Protein AF-A0A9D4XB94-F1 (afdb_monomer_lite)

pLDDT: mean 71.59, std 19.04, range [34.75, 95.06]

InterPro domains:
  IPR039455 EPIDERMAL PATTERNING FACTOR-like protein [PTHR33109] (59-172)

Sequence (172 aa):
MFHHFIFHISHLNNILLLLLSYFHFLLLILPFFSLFFSSVSIYYYNFLLYKMRFDRHVICISLFFLVISSCILQGLVIEARKTPKQSGSHQIISEEKMFLRAQIGSRPPKCDRRCRTCGHCEAIQVPTNPQVQNGKIDSSKFNSIAYSRGKDNSNYKPMSWKCKCGSLIFNP

Structure (mmCIF, N/CA/C/O backbone):
data_AF-A0A9D4XB94-F1
#
_entry.id   AF-A0A9D4XB94-F1
#
loop_
_atom_site.group_PDB
_atom_site.id
_atom_site.type_symbol
_atom_site.label_atom_id
_atom_site.label_alt_id
_atom_site.label_comp_id
_atom_site.label_asym_id
_atom_site.label_entity_id
_atom_site.label_seq_id
_atom_site.pdbx_PDB_ins_code
_atom_site.Cartn_x
_atom_site.Cartn_y
_atom_site.Cartn_z
_atom_site.occupancy
_atom_site.B_iso_or_equiv
_atom_site.auth_seq_id
_atom_site.auth_comp_id
_atom_site.auth_asym_id
_atom_site.auth_atom_id
_atom_site.pdbx_PDB_model_num
ATOM 1 N N . MET A 1 1 ? -51.673 8.402 58.377 1.00 63.38 1 MET A N 1
ATOM 2 C CA . MET A 1 1 ? -51.866 8.057 56.948 1.00 63.38 1 MET A CA 1
ATOM 3 C C . MET A 1 1 ? -51.197 9.066 56.004 1.00 63.38 1 MET A C 1
ATOM 5 O O . MET A 1 1 ? -50.371 8.646 55.209 1.00 63.38 1 MET A O 1
ATOM 9 N N . PHE A 1 2 ? -51.443 10.378 56.137 1.00 64.44 2 PHE A N 1
ATOM 10 C CA . PHE A 1 2 ? -50.860 11.420 55.263 1.00 64.44 2 PHE A CA 1
ATOM 11 C C . PHE A 1 2 ? -49.320 11.508 55.257 1.00 64.44 2 PHE A C 1
ATOM 13 O O . PHE A 1 2 ? -48.719 11.563 54.189 1.00 64.44 2 PHE A O 1
ATOM 20 N N . HIS A 1 3 ? -48.660 11.452 56.420 1.00 68.69 3 HIS A N 1
ATOM 21 C CA . HIS A 1 3 ? -47.189 11.527 56.497 1.00 68.69 3 HIS A CA 1
ATOM 22 C C . HIS A 1 3 ? -46.472 10.375 55.775 1.00 68.69 3 HIS A C 1
ATOM 24 O O . HIS A 1 3 ? -45.434 10.583 55.153 1.00 68.69 3 HIS A O 1
ATOM 30 N N . HIS A 1 4 ? -47.046 9.170 55.814 1.00 69.75 4 HIS A N 1
ATOM 31 C CA . HIS A 1 4 ? -46.491 8.000 55.130 1.00 69.75 4 HIS A CA 1
ATOM 32 C C . HIS A 1 4 ? -46.612 8.128 53.602 1.00 69.75 4 HIS A C 1
ATOM 34 O O . HIS A 1 4 ? -45.725 7.714 52.865 1.00 69.75 4 HIS A O 1
ATOM 40 N N . PHE A 1 5 ? -47.686 8.765 53.127 1.00 71.62 5 PHE A N 1
ATOM 41 C CA . PHE A 1 5 ? -47.921 9.015 51.705 1.00 71.62 5 PHE A CA 1
ATOM 42 C C . PHE A 1 5 ? -46.950 10.063 51.138 1.00 71.62 5 PHE A C 1
ATOM 44 O O . PHE A 1 5 ? -46.371 9.862 50.074 1.00 71.62 5 PHE A O 1
ATOM 51 N N . ILE A 1 6 ? -46.699 11.143 51.887 1.00 72.88 6 ILE A N 1
ATOM 52 C CA . ILE A 1 6 ? -45.735 12.189 51.507 1.00 72.88 6 ILE A CA 1
ATOM 53 C C . ILE A 1 6 ? -44.307 11.629 51.445 1.00 72.88 6 ILE A C 1
ATOM 55 O O . ILE A 1 6 ? -43.586 11.930 50.497 1.00 72.88 6 ILE A O 1
ATOM 59 N N . PHE A 1 7 ? -43.916 10.776 52.400 1.00 76.31 7 PHE A N 1
ATOM 60 C CA . PHE A 1 7 ? -42.608 10.108 52.401 1.00 76.31 7 PHE A CA 1
ATOM 61 C C . PHE A 1 7 ? -42.418 9.183 51.188 1.00 76.31 7 PHE A C 1
ATOM 63 O O . PHE A 1 7 ? -41.355 9.160 50.572 1.00 76.31 7 PHE A O 1
ATOM 70 N N . HIS A 1 8 ? -43.464 8.450 50.800 1.00 77.56 8 HIS A N 1
ATOM 71 C CA . HIS A 1 8 ? -43.415 7.595 49.616 1.00 77.56 8 HIS A CA 1
ATOM 72 C C . HIS A 1 8 ? -43.272 8.410 48.322 1.00 77.56 8 HIS A C 1
ATOM 74 O O . HIS A 1 8 ? -42.502 8.033 47.440 1.00 77.56 8 HIS A O 1
ATOM 80 N N . ILE A 1 9 ? -43.968 9.548 48.218 1.00 78.50 9 ILE A N 1
ATOM 81 C CA . ILE A 1 9 ? -43.877 10.459 47.067 1.00 78.50 9 ILE A CA 1
ATOM 82 C C . ILE A 1 9 ? -42.486 11.097 46.972 1.00 78.50 9 ILE A C 1
ATOM 84 O O . ILE A 1 9 ? -41.902 11.135 45.890 1.00 78.50 9 ILE A O 1
ATOM 88 N N . SER A 1 10 ? -41.919 11.570 48.083 1.00 81.88 10 SER A N 1
ATOM 89 C CA . SER A 1 10 ? -40.575 12.159 48.079 1.00 81.88 10 SER A CA 1
ATOM 90 C C . SER A 1 10 ? -39.488 11.125 47.766 1.00 81.88 10 SER A C 1
ATOM 92 O O . SER A 1 10 ? -38.564 11.428 47.010 1.00 81.88 10 SER A O 1
ATOM 94 N N . HIS A 1 11 ? -39.626 9.891 48.256 1.00 82.44 11 HIS A N 1
ATOM 95 C CA . HIS A 1 11 ? -38.732 8.784 47.910 1.00 82.44 11 HIS A CA 1
ATOM 96 C C . HIS A 1 11 ? -38.812 8.414 46.418 1.00 82.44 11 HIS A C 1
ATOM 98 O O . HIS A 1 11 ? -37.781 8.254 45.762 1.00 82.44 11 HIS A O 1
ATOM 104 N N . LEU A 1 12 ? -40.022 8.344 45.851 1.00 86.06 12 LEU A N 1
ATOM 105 C CA . LEU A 1 12 ? -40.237 8.088 44.421 1.00 86.06 12 LEU A CA 1
ATOM 106 C C . LEU A 1 12 ? -39.648 9.196 43.535 1.00 86.06 12 LEU A C 1
ATOM 108 O O . LEU A 1 12 ? -38.992 8.896 42.539 1.00 86.06 12 LEU A O 1
ATOM 112 N N . ASN A 1 13 ? -39.812 10.464 43.917 1.00 88.38 13 ASN A N 1
ATOM 113 C CA . ASN A 1 13 ? -39.231 11.594 43.188 1.00 88.38 13 ASN A CA 1
ATOM 114 C C . ASN A 1 13 ? -37.695 11.574 43.210 1.00 88.38 13 ASN A C 1
ATOM 116 O O . ASN A 1 13 ? -37.067 11.869 42.197 1.00 88.38 13 ASN A O 1
ATOM 120 N N . ASN A 1 14 ? -37.081 11.186 44.331 1.00 90.19 14 ASN A N 1
ATOM 121 C CA . ASN A 1 14 ? -35.625 11.073 44.429 1.00 90.19 14 ASN A CA 1
ATOM 122 C C . ASN A 1 14 ? -35.080 9.943 43.533 1.00 90.19 14 ASN A C 1
ATOM 124 O O . ASN A 1 14 ? -34.119 10.143 42.794 1.00 90.19 14 ASN A O 1
ATOM 128 N N . ILE A 1 15 ? -35.751 8.784 43.509 1.00 93.25 15 ILE A N 1
ATOM 129 C CA . ILE A 1 15 ? -35.408 7.692 42.582 1.00 93.25 15 ILE A CA 1
ATOM 130 C C . ILE A 1 15 ? -35.534 8.151 41.125 1.00 93.25 15 ILE A C 1
ATOM 132 O O . ILE A 1 15 ? -34.643 7.884 40.322 1.00 93.25 15 ILE A O 1
ATOM 136 N N . LEU A 1 16 ? -36.609 8.863 40.775 1.00 93.75 16 LEU A N 1
ATOM 137 C CA . LEU A 1 16 ? -36.808 9.367 39.416 1.00 93.75 16 LEU A CA 1
ATOM 138 C C . LEU A 1 16 ? -35.698 10.347 39.004 1.00 93.75 16 LEU A C 1
ATOM 140 O O . LEU A 1 16 ? -35.193 10.259 37.887 1.00 93.75 16 LEU A O 1
ATOM 144 N N . LEU A 1 17 ? -35.277 11.236 39.908 1.00 92.94 17 LEU A N 1
ATOM 145 C CA . LEU A 1 17 ? -34.160 12.158 39.678 1.00 92.94 17 LEU A CA 1
ATOM 146 C C . LEU A 1 17 ? -32.823 11.424 39.497 1.00 92.94 17 LEU A C 1
ATOM 148 O O . LEU A 1 17 ? -32.034 11.802 38.631 1.00 92.94 17 LEU A O 1
ATOM 152 N N . LEU A 1 18 ? -32.575 10.357 40.263 1.00 93.12 18 LEU A N 1
ATOM 153 C CA . LEU A 1 18 ? -31.391 9.505 40.101 1.00 93.12 18 LEU A CA 1
ATOM 154 C C . LEU A 1 18 ? -31.402 8.741 38.768 1.00 93.12 18 LEU A C 1
ATOM 156 O O . LEU A 1 18 ? -30.372 8.634 38.108 1.00 93.12 18 LEU A O 1
ATOM 160 N N . LEU A 1 19 ? -32.561 8.242 38.333 1.00 94.19 19 LEU A N 1
ATOM 161 C CA . LEU A 1 19 ? -32.698 7.576 37.035 1.00 94.19 19 LEU A CA 1
ATOM 162 C C . LEU A 1 19 ? -32.518 8.557 35.870 1.00 94.19 19 LEU A C 1
ATOM 164 O O . LEU A 1 19 ? -31.842 8.232 34.896 1.00 94.19 19 LEU A O 1
ATOM 168 N N . LEU A 1 20 ? -33.076 9.765 35.980 1.00 93.44 20 LEU A N 1
ATOM 169 C CA . LEU A 1 20 ? -32.906 10.830 34.990 1.00 93.44 20 LEU A CA 1
ATOM 170 C C . LEU A 1 20 ? -31.446 11.279 34.884 1.00 93.44 20 LEU A C 1
ATOM 172 O O . LEU A 1 20 ? -30.945 11.447 33.772 1.00 93.44 20 LEU A O 1
ATOM 176 N N . SER A 1 21 ? -30.746 11.435 36.011 1.00 92.56 21 SER A N 1
ATOM 177 C CA . SER A 1 21 ? -29.330 11.815 36.007 1.00 92.56 21 SER A CA 1
ATOM 178 C C . SER A 1 21 ? -28.441 10.707 35.439 1.00 92.56 21 SER A C 1
ATOM 180 O O . SER A 1 21 ? -27.562 10.996 34.628 1.00 92.56 21 SER A O 1
ATOM 182 N N . TYR A 1 22 ? -28.719 9.441 35.765 1.00 94.75 22 TYR A N 1
ATOM 183 C CA . TYR A 1 22 ? -28.038 8.290 35.172 1.00 94.75 22 TYR A CA 1
ATOM 184 C C . TYR A 1 22 ? -28.262 8.206 33.658 1.00 94.75 22 TYR A C 1
ATOM 186 O O . TYR A 1 22 ? -27.309 8.042 32.897 1.00 94.75 22 TYR A O 1
ATOM 194 N N . PHE A 1 23 ? -29.506 8.363 33.200 1.00 95.06 23 PHE A N 1
ATOM 195 C CA . PHE A 1 23 ? -29.834 8.315 31.777 1.00 95.06 23 PHE A CA 1
ATOM 196 C C . PHE A 1 23 ? -29.191 9.471 31.005 1.00 95.06 23 PHE A C 1
ATOM 198 O O . PHE A 1 23 ? -28.651 9.262 29.922 1.00 95.06 23 PHE A O 1
ATOM 205 N N . HIS A 1 24 ? -29.180 10.674 31.583 1.00 93.50 24 HIS A N 1
ATOM 206 C CA . HIS A 1 24 ? -28.496 11.828 31.006 1.00 93.50 24 HIS A CA 1
ATOM 207 C C . HIS A 1 24 ? -26.980 11.600 30.912 1.00 93.50 24 HIS A C 1
ATOM 209 O O . HIS A 1 24 ? -26.381 11.849 29.869 1.00 93.50 24 HIS A O 1
ATOM 215 N N . PHE A 1 25 ? -26.364 11.062 31.966 1.00 94.00 25 PHE A N 1
ATOM 216 C CA . PHE A 1 25 ? -24.945 10.701 31.976 1.00 94.00 25 PHE A CA 1
ATOM 217 C C . PHE A 1 25 ? -24.615 9.637 30.919 1.00 94.00 25 PHE A C 1
ATOM 219 O O . PHE A 1 25 ? -23.632 9.769 30.192 1.00 94.00 25 PHE A O 1
ATOM 226 N N . LEU A 1 26 ? -25.475 8.626 30.763 1.00 92.56 26 LEU A N 1
ATOM 227 C CA . LEU A 1 26 ? -25.335 7.598 29.733 1.00 92.56 26 LEU A CA 1
ATOM 228 C C . LEU A 1 26 ? -25.441 8.194 28.319 1.00 92.56 26 LEU A C 1
ATOM 230 O O . LEU A 1 26 ? -24.606 7.895 27.465 1.00 92.56 26 LEU A O 1
ATOM 234 N N . LEU A 1 27 ? -26.411 9.082 28.082 1.00 93.12 27 LEU A N 1
ATOM 235 C CA . LEU A 1 27 ? -26.582 9.781 26.803 1.00 93.12 27 LEU A CA 1
ATOM 236 C C . LEU A 1 27 ? -25.388 10.666 26.449 1.00 93.12 27 LEU A C 1
ATOM 238 O O . LEU A 1 27 ? -25.021 10.751 25.279 1.00 93.12 27 LEU A O 1
ATOM 242 N N . LEU A 1 28 ? -24.776 11.304 27.447 1.00 92.25 28 LEU A N 1
ATOM 243 C CA . LEU A 1 28 ? -23.576 12.106 27.243 1.00 92.25 28 LEU A CA 1
ATOM 244 C C . LEU A 1 28 ? -22.366 11.240 26.897 1.00 92.25 28 LEU A C 1
ATOM 246 O O . LEU A 1 28 ? -21.549 11.664 26.092 1.00 92.25 28 LEU A O 1
ATOM 250 N N . ILE A 1 29 ? -22.245 10.039 27.465 1.00 92.69 29 ILE A N 1
ATOM 251 C CA . ILE A 1 29 ? -21.030 9.216 27.385 1.00 92.69 29 ILE A CA 1
ATOM 252 C C . ILE A 1 29 ? -20.996 8.262 26.185 1.00 92.69 29 ILE A C 1
ATOM 254 O O . ILE A 1 29 ? -19.940 8.082 25.573 1.00 92.69 29 ILE A O 1
ATOM 258 N N . LEU A 1 30 ? -22.133 7.673 25.810 1.00 91.81 30 LEU A N 1
ATOM 259 C CA . LEU A 1 30 ? -22.245 6.783 24.648 1.00 91.81 30 LEU A CA 1
ATOM 260 C C . LEU A 1 30 ? -21.633 7.342 23.343 1.00 91.81 30 LEU A C 1
ATOM 262 O O . LEU A 1 30 ? -20.901 6.595 22.681 1.00 91.81 30 LEU A O 1
ATOM 266 N N . PRO A 1 31 ? -21.841 8.620 22.954 1.00 92.31 31 PRO A N 1
ATOM 267 C CA . PRO A 1 31 ? -21.233 9.154 21.739 1.00 92.31 31 PRO A CA 1
ATOM 268 C C . PRO A 1 31 ? -19.703 9.211 21.829 1.00 92.31 31 PRO A C 1
ATOM 270 O O . PRO A 1 31 ? -19.038 8.862 20.854 1.00 92.31 31 PRO A O 1
ATOM 273 N N . PHE A 1 32 ? -19.123 9.545 22.988 1.00 92.06 32 PHE A N 1
ATOM 274 C CA . PHE A 1 32 ? -17.663 9.547 23.157 1.00 92.06 32 PHE A CA 1
ATOM 275 C C . PHE A 1 32 ? -17.068 8.150 22.997 1.00 92.06 32 PHE A C 1
ATOM 277 O O . PHE A 1 32 ? -16.065 7.999 22.302 1.00 92.06 32 PHE A O 1
ATOM 284 N N . PHE A 1 33 ? -17.708 7.121 23.560 1.00 90.88 33 PHE A N 1
ATOM 285 C CA . PHE A 1 33 ? -17.279 5.739 23.341 1.00 90.88 33 PHE A CA 1
ATOM 286 C C . PHE A 1 33 ? -17.364 5.352 21.864 1.00 90.88 33 PHE A C 1
ATOM 288 O O . PHE A 1 33 ? -16.410 4.797 21.323 1.00 90.88 33 PHE A O 1
ATOM 295 N N . SER A 1 34 ? -18.459 5.693 21.180 1.00 89.75 34 SER A N 1
ATOM 296 C CA . SER A 1 34 ? -18.618 5.376 19.755 1.00 89.75 34 SER A CA 1
ATOM 297 C C . SER A 1 34 ? -17.560 6.055 18.871 1.00 89.75 34 SER A C 1
ATOM 299 O O . SER A 1 34 ? -16.992 5.414 17.984 1.00 89.75 34 SER A O 1
ATOM 301 N N . LEU A 1 35 ? -17.225 7.320 19.153 1.00 89.69 35 LEU A N 1
ATOM 302 C CA . LEU A 1 35 ? -16.176 8.068 18.458 1.00 89.69 35 LEU A CA 1
ATOM 303 C C . LEU A 1 35 ? -14.792 7.487 18.750 1.00 89.69 35 LEU A C 1
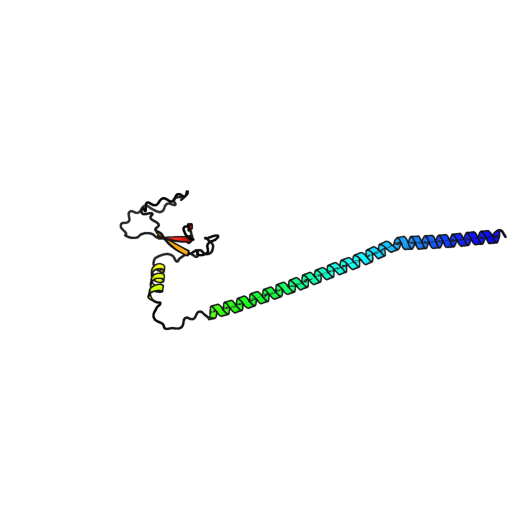ATOM 305 O O . LEU A 1 35 ? -13.982 7.328 17.834 1.00 89.69 35 LEU A O 1
ATOM 309 N N . PHE A 1 36 ? -14.536 7.113 20.003 1.00 91.12 36 PHE A N 1
ATOM 310 C CA . PHE A 1 36 ? -13.295 6.464 20.401 1.00 91.12 36 PHE A CA 1
ATOM 311 C C . PHE A 1 36 ? -13.099 5.141 19.650 1.00 91.12 36 PHE A C 1
ATOM 313 O O . PHE A 1 36 ? -12.095 4.979 18.959 1.00 91.12 36 PHE A O 1
ATOM 320 N N . PHE A 1 37 ? -14.082 4.238 19.667 1.00 89.12 37 PHE A N 1
ATOM 321 C CA . PHE A 1 37 ? -13.989 2.971 18.933 1.00 89.12 37 PHE A CA 1
ATOM 322 C C . PHE A 1 37 ? -13.862 3.172 17.421 1.00 89.12 37 PHE A C 1
ATOM 324 O O . PHE A 1 37 ? -13.070 2.485 16.776 1.00 89.12 37 PHE A O 1
ATOM 331 N N . SER A 1 38 ? -14.583 4.144 16.858 1.00 90.88 38 SER A N 1
ATOM 332 C CA . SER A 1 38 ? -14.491 4.468 15.430 1.00 90.88 38 SER A CA 1
ATOM 333 C C . SER A 1 38 ? -13.097 4.966 15.055 1.00 90.88 38 SER A C 1
ATOM 335 O O . SER A 1 38 ? -12.518 4.489 14.082 1.00 90.88 38 SER A O 1
ATOM 337 N N . SER A 1 39 ? -12.517 5.873 15.846 1.00 90.25 39 SER A N 1
ATOM 338 C CA . SER A 1 39 ? -11.163 6.380 15.602 1.00 90.25 39 SER A CA 1
ATOM 339 C C . SER A 1 39 ? -10.115 5.270 15.697 1.00 90.25 39 SER A C 1
ATOM 341 O O . SER A 1 39 ? -9.316 5.117 14.774 1.00 90.25 39 SER A O 1
ATOM 343 N N . VAL A 1 40 ? -10.168 4.428 16.735 1.00 92.56 40 VAL A N 1
ATOM 344 C CA . VAL A 1 40 ? -9.276 3.266 16.890 1.00 92.56 40 VAL A CA 1
ATOM 345 C C . VAL A 1 40 ? -9.399 2.319 15.694 1.00 92.56 40 VAL A C 1
ATOM 347 O O . VAL A 1 40 ? -8.388 1.881 15.144 1.00 92.56 40 VAL A O 1
ATOM 350 N N . SER A 1 41 ? -10.626 2.051 15.243 1.00 90.75 41 SER A N 1
ATOM 351 C CA . SER A 1 41 ? -10.879 1.206 14.076 1.00 90.75 41 SER A CA 1
ATOM 352 C C . SER A 1 41 ? -10.278 1.806 12.798 1.00 90.75 41 SER A C 1
ATOM 354 O O . SER A 1 41 ? -9.548 1.123 12.081 1.00 90.75 41 SER A O 1
ATOM 356 N N . ILE A 1 42 ? -10.484 3.104 12.547 1.00 92.38 42 ILE A N 1
ATOM 357 C CA . ILE A 1 42 ? -9.908 3.823 11.397 1.00 92.38 42 ILE A CA 1
ATOM 358 C C . ILE A 1 42 ? -8.376 3.781 11.426 1.00 92.38 42 ILE A C 1
ATOM 360 O O . ILE A 1 42 ? -7.756 3.520 10.392 1.00 92.38 42 ILE A O 1
ATOM 364 N N . TYR A 1 43 ? -7.753 4.011 12.584 1.00 94.69 43 TYR A N 1
ATOM 365 C CA . TYR A 1 43 ? -6.298 3.914 12.730 1.00 94.69 43 TYR A CA 1
ATOM 366 C C . TYR A 1 43 ? -5.793 2.511 12.397 1.00 94.69 43 TYR A C 1
ATOM 368 O O . TYR A 1 43 ? -4.820 2.374 11.656 1.00 94.69 43 TYR A O 1
ATOM 376 N N . TYR A 1 44 ? -6.478 1.471 12.875 1.00 93.94 44 TYR A N 1
ATOM 377 C CA . TYR A 1 44 ? -6.117 0.087 12.589 1.00 93.94 44 TYR A CA 1
ATOM 378 C C . TYR A 1 44 ? -6.244 -0.252 11.097 1.00 93.94 44 TYR A C 1
ATOM 380 O O . TYR A 1 44 ? -5.317 -0.820 10.519 1.00 93.94 44 TYR A O 1
ATOM 388 N N . TYR A 1 45 ? -7.330 0.160 10.434 1.00 92.44 45 TYR A N 1
ATOM 389 C CA . TYR A 1 45 ? -7.492 -0.040 8.989 1.00 92.44 45 TYR A CA 1
ATOM 390 C C . TYR A 1 45 ? -6.432 0.701 8.173 1.00 92.44 45 TYR A C 1
ATOM 392 O O . TYR A 1 45 ? -5.864 0.124 7.248 1.00 92.44 45 TYR A O 1
ATOM 400 N N . ASN A 1 46 ? -6.120 1.953 8.519 1.00 90.06 46 ASN A N 1
ATOM 401 C CA . ASN A 1 46 ? -5.056 2.704 7.849 1.00 90.06 46 ASN A CA 1
ATOM 402 C C . ASN A 1 46 ? -3.680 2.068 8.079 1.00 90.06 46 ASN A C 1
ATOM 404 O O . ASN A 1 46 ? -2.891 1.972 7.140 1.00 90.06 46 ASN A O 1
ATOM 408 N N . PHE A 1 47 ? -3.406 1.578 9.291 1.00 91.38 47 PHE A N 1
ATOM 409 C CA . PHE A 1 47 ? -2.184 0.841 9.602 1.00 91.38 47 PHE A CA 1
ATOM 410 C C . PHE A 1 47 ? -2.073 -0.448 8.778 1.00 91.38 47 PHE A C 1
ATOM 412 O O . PHE A 1 47 ? -1.035 -0.701 8.163 1.00 91.38 47 PHE A O 1
ATOM 419 N N . LEU A 1 48 ? -3.151 -1.234 8.696 1.00 88.56 48 LEU A N 1
ATOM 420 C CA . LEU A 1 48 ? -3.201 -2.431 7.858 1.00 88.56 48 LEU A CA 1
ATOM 421 C C . LEU A 1 48 ? -3.017 -2.096 6.374 1.00 88.56 48 LEU A C 1
ATOM 423 O O . LEU A 1 48 ? -2.226 -2.749 5.699 1.00 88.56 48 LEU A O 1
ATOM 427 N N . LEU A 1 49 ? -3.682 -1.058 5.859 1.00 86.62 49 LEU A N 1
ATOM 428 C CA . LEU A 1 49 ? -3.523 -0.611 4.472 1.00 86.62 49 LEU A CA 1
ATOM 429 C C . LEU A 1 49 ? -2.095 -0.148 4.176 1.00 86.62 49 LEU A C 1
ATOM 431 O O . LEU A 1 49 ? -1.552 -0.471 3.115 1.00 86.62 49 LEU A O 1
ATOM 435 N N . TYR A 1 50 ? -1.473 0.580 5.104 1.00 89.69 50 TYR A N 1
ATOM 436 C CA . TYR A 1 50 ? -0.082 1.000 4.987 1.00 89.69 50 TYR A CA 1
ATOM 437 C C . TYR A 1 50 ? 0.853 -0.208 4.951 1.00 89.69 50 TYR A C 1
ATOM 439 O O . TYR A 1 50 ? 1.694 -0.289 4.059 1.00 89.69 50 TYR A O 1
ATOM 447 N N . LYS A 1 51 ? 0.651 -1.184 5.844 1.00 86.62 51 LYS A N 1
ATOM 448 C CA . LYS A 1 51 ? 1.426 -2.429 5.883 1.00 86.62 51 LYS A CA 1
ATOM 449 C C . LYS A 1 51 ? 1.284 -3.234 4.588 1.00 86.62 51 LYS A C 1
ATOM 451 O O . LYS A 1 51 ? 2.286 -3.536 3.952 1.00 86.62 51 LYS A O 1
ATOM 456 N N . MET A 1 52 ? 0.056 -3.451 4.114 1.00 79.44 52 MET A N 1
ATOM 457 C CA . MET A 1 52 ? -0.216 -4.139 2.842 1.00 79.44 52 MET A CA 1
ATOM 458 C C . MET A 1 52 ? 0.402 -3.414 1.635 1.00 79.44 52 MET A C 1
ATOM 460 O O . MET A 1 52 ? 0.861 -4.042 0.679 1.00 79.44 52 MET A O 1
ATOM 464 N N . ARG A 1 53 ? 0.409 -2.073 1.644 1.00 85.44 53 ARG A N 1
ATOM 465 C CA . ARG A 1 53 ? 1.057 -1.265 0.602 1.00 85.44 53 ARG A CA 1
ATOM 466 C C . ARG A 1 53 ? 2.581 -1.345 0.697 1.00 85.44 53 ARG A C 1
ATOM 468 O O . ARG A 1 53 ? 3.215 -1.450 -0.348 1.00 85.44 53 ARG A O 1
ATOM 475 N N . PHE A 1 54 ? 3.148 -1.314 1.900 1.00 84.56 54 PHE A N 1
ATOM 476 C CA . PHE A 1 54 ? 4.582 -1.449 2.147 1.00 84.56 54 PHE A CA 1
ATOM 477 C C . PHE A 1 54 ? 5.098 -2.813 1.682 1.00 84.56 54 PHE A C 1
ATOM 479 O O . PHE A 1 54 ? 6.012 -2.854 0.862 1.00 84.56 54 PHE A O 1
ATOM 486 N N . ASP A 1 55 ? 4.447 -3.904 2.090 1.00 86.94 55 ASP A N 1
ATOM 487 C CA . ASP A 1 55 ? 4.831 -5.266 1.702 1.00 86.94 55 ASP A CA 1
ATOM 488 C C . ASP A 1 55 ? 4.794 -5.438 0.178 1.00 86.94 55 ASP A C 1
ATOM 490 O O . ASP A 1 55 ? 5.736 -5.956 -0.422 1.00 86.94 55 ASP A O 1
ATOM 494 N N . ARG A 1 56 ? 3.761 -4.903 -0.487 1.00 90.38 56 ARG A N 1
ATOM 495 C CA . ARG A 1 56 ? 3.688 -4.906 -1.955 1.00 90.38 56 ARG A CA 1
ATOM 496 C C . ARG A 1 56 ? 4.849 -4.145 -2.596 1.00 90.38 56 ARG A C 1
ATOM 498 O O . ARG A 1 56 ? 5.410 -4.629 -3.573 1.00 90.38 56 ARG A O 1
ATOM 505 N N . HIS A 1 57 ? 5.211 -2.969 -2.080 1.00 88.94 57 HIS A N 1
ATOM 506 C CA . HIS A 1 57 ? 6.346 -2.206 -2.612 1.00 88.94 57 HIS A CA 1
ATOM 507 C C . HIS A 1 57 ? 7.665 -2.947 -2.416 1.00 88.94 57 HIS A C 1
ATOM 509 O O . HIS A 1 57 ? 8.452 -3.012 -3.355 1.00 88.94 57 HIS A O 1
ATOM 515 N N . VAL A 1 58 ? 7.882 -3.560 -1.250 1.00 91.50 58 VAL A N 1
ATOM 516 C CA . VAL A 1 58 ? 9.077 -4.373 -0.976 1.00 91.50 58 VAL A CA 1
ATOM 517 C C . VAL A 1 58 ? 9.161 -5.559 -1.937 1.00 91.50 58 VAL A C 1
ATOM 519 O O . VAL A 1 58 ? 10.220 -5.791 -2.519 1.00 91.50 58 VAL A O 1
ATOM 522 N N . ILE A 1 59 ? 8.048 -6.259 -2.177 1.00 92.62 59 ILE A N 1
ATOM 523 C CA . ILE A 1 59 ? 7.980 -7.356 -3.153 1.00 92.62 59 ILE A CA 1
ATOM 524 C C . ILE A 1 59 ? 8.307 -6.844 -4.562 1.00 92.62 59 ILE A C 1
ATOM 526 O O . ILE A 1 59 ? 9.156 -7.420 -5.236 1.00 92.62 59 ILE A O 1
ATOM 530 N N . CYS A 1 60 ? 7.695 -5.741 -5.003 1.00 94.06 60 CYS A N 1
ATOM 531 C CA . CYS A 1 60 ? 7.972 -5.154 -6.317 1.00 94.06 60 CYS A CA 1
ATOM 532 C C . CYS A 1 60 ? 9.446 -4.754 -6.478 1.00 94.06 60 CYS A C 1
ATOM 534 O O . CYS A 1 60 ? 10.046 -5.033 -7.514 1.00 94.06 60 CYS A O 1
ATOM 536 N N . ILE A 1 61 ? 10.034 -4.124 -5.458 1.00 94.62 61 ILE A N 1
ATOM 537 C CA . ILE A 1 61 ? 11.444 -3.722 -5.452 1.00 94.62 61 ILE A CA 1
ATOM 538 C C . ILE A 1 61 ? 12.347 -4.962 -5.515 1.00 94.62 61 ILE A C 1
ATOM 540 O O . ILE A 1 61 ? 13.272 -5.003 -6.323 1.00 94.62 61 ILE A O 1
ATOM 544 N N . SER A 1 62 ? 12.054 -5.998 -4.724 1.00 94.19 62 SER A N 1
ATOM 545 C CA . SER A 1 62 ? 12.787 -7.268 -4.747 1.00 94.19 62 SER A CA 1
ATOM 546 C C . SER A 1 62 ? 12.732 -7.935 -6.127 1.00 94.19 62 SER A C 1
ATOM 548 O O . SER A 1 62 ? 13.773 -8.292 -6.678 1.00 94.19 62 SER A O 1
ATOM 550 N N . LEU A 1 63 ? 11.545 -8.021 -6.740 1.00 94.81 63 LEU A N 1
ATOM 551 C CA . LEU A 1 63 ? 11.374 -8.553 -8.094 1.00 94.81 63 LEU A CA 1
ATOM 552 C C . LEU A 1 63 ? 12.140 -7.730 -9.136 1.00 94.81 63 LEU A C 1
ATOM 554 O O . LEU A 1 63 ? 12.775 -8.301 -10.018 1.00 94.81 63 LEU A O 1
ATOM 558 N N . PHE A 1 64 ? 12.129 -6.402 -9.021 1.00 94.81 64 PHE A N 1
ATOM 559 C CA . PHE A 1 64 ? 12.877 -5.523 -9.918 1.00 94.81 64 PHE A CA 1
ATOM 560 C C . PHE A 1 64 ? 14.389 -5.780 -9.838 1.00 94.81 64 PHE A C 1
ATOM 562 O O . PHE A 1 64 ? 15.040 -5.924 -10.873 1.00 94.81 64 PHE A O 1
ATOM 569 N N . PHE A 1 65 ? 14.940 -5.932 -8.630 1.00 95.06 65 PHE A N 1
ATOM 570 C CA . PHE A 1 65 ? 16.345 -6.303 -8.446 1.00 95.06 65 PHE A CA 1
ATOM 571 C C . PHE A 1 65 ? 16.669 -7.695 -9.001 1.00 95.06 65 PHE A C 1
ATOM 573 O O . PHE A 1 65 ? 17.716 -7.864 -9.628 1.00 95.06 65 PHE A O 1
ATOM 580 N N . LEU A 1 66 ? 15.777 -8.677 -8.831 1.00 93.56 66 LEU A N 1
ATOM 581 C CA . LEU A 1 66 ? 15.948 -10.017 -9.407 1.00 93.56 66 LEU A CA 1
ATOM 582 C C . LEU A 1 66 ? 15.973 -9.980 -10.942 1.00 93.56 66 LEU A C 1
ATOM 584 O O . LEU A 1 66 ? 16.838 -10.607 -11.554 1.00 93.56 66 LEU A O 1
ATOM 588 N N . VAL A 1 67 ? 15.079 -9.208 -11.567 1.00 94.50 67 VAL A N 1
ATOM 589 C CA . VAL A 1 67 ? 15.054 -9.025 -13.027 1.00 94.50 67 VAL A CA 1
ATOM 590 C C . VAL A 1 67 ? 16.331 -8.341 -13.506 1.00 94.50 67 VAL A C 1
ATOM 592 O O . VAL A 1 67 ? 16.963 -8.842 -14.432 1.00 94.50 67 VAL A O 1
ATOM 595 N N . ILE A 1 68 ? 16.762 -7.256 -12.855 1.00 92.00 68 ILE A N 1
ATOM 596 C CA . ILE A 1 68 ? 18.014 -6.567 -13.206 1.00 92.00 68 ILE A CA 1
ATOM 597 C C . ILE A 1 68 ? 19.207 -7.520 -13.103 1.00 92.00 68 ILE A C 1
ATOM 599 O O . ILE A 1 68 ? 20.008 -7.592 -14.033 1.00 92.00 68 ILE A O 1
ATOM 603 N N . SER A 1 69 ? 19.312 -8.277 -12.009 1.00 91.94 69 SER A N 1
ATOM 604 C CA . SER A 1 69 ? 20.388 -9.252 -11.809 1.00 91.94 69 SER A CA 1
ATOM 605 C C . SER A 1 69 ? 20.398 -10.317 -12.912 1.00 91.94 69 SER A C 1
ATOM 607 O O . SER A 1 69 ? 21.438 -10.580 -13.519 1.00 91.94 69 SER A O 1
ATOM 609 N N . SER A 1 70 ? 19.226 -10.858 -13.262 1.00 90.62 70 SER A N 1
ATOM 610 C CA . SER A 1 70 ? 19.074 -11.802 -14.375 1.00 90.62 70 SER A CA 1
ATOM 611 C C . SER A 1 70 ? 19.476 -11.187 -15.719 1.00 90.62 70 SER A C 1
ATOM 613 O O . SER A 1 70 ? 20.159 -11.838 -16.510 1.00 90.62 70 SER A O 1
ATOM 615 N N . CYS A 1 71 ? 19.088 -9.940 -15.996 1.00 84.62 71 CYS A N 1
ATOM 616 C CA . CYS A 1 71 ? 19.459 -9.238 -17.225 1.00 84.62 71 CYS A CA 1
ATOM 617 C C . CYS A 1 71 ? 20.971 -9.005 -17.319 1.00 84.62 71 CYS A C 1
ATOM 619 O O . CYS A 1 71 ? 21.545 -9.183 -18.391 1.00 84.62 71 CYS A O 1
ATOM 621 N N . ILE A 1 72 ? 21.625 -8.647 -16.210 1.00 84.38 72 ILE A N 1
ATOM 622 C CA . ILE A 1 72 ? 23.081 -8.472 -16.157 1.00 84.38 72 ILE A CA 1
ATOM 623 C C . ILE A 1 72 ? 23.779 -9.817 -16.386 1.00 84.38 72 ILE A C 1
ATOM 625 O O . ILE A 1 72 ? 24.693 -9.885 -17.204 1.00 84.38 72 ILE A O 1
ATOM 629 N N . LEU A 1 73 ? 23.321 -10.902 -15.749 1.00 75.88 73 LEU A N 1
ATOM 630 C CA . LEU A 1 73 ? 23.884 -12.240 -15.958 1.00 75.88 73 LEU A CA 1
ATOM 631 C C . LEU A 1 73 ? 23.742 -12.694 -17.419 1.00 75.88 73 LEU A C 1
ATOM 633 O O . LEU A 1 73 ? 24.701 -13.183 -18.010 1.00 75.88 73 LEU A O 1
ATOM 637 N N . GLN A 1 74 ? 22.577 -12.487 -18.034 1.00 74.88 74 GLN A N 1
ATOM 638 C CA . GLN A 1 74 ? 22.354 -12.809 -19.446 1.00 74.88 74 GLN A CA 1
ATOM 639 C C . GLN A 1 74 ? 23.184 -11.922 -20.386 1.00 74.88 74 GLN A C 1
ATOM 641 O O . GLN A 1 74 ? 23.733 -12.424 -21.364 1.00 74.88 74 GLN A O 1
ATOM 646 N N . GLY A 1 75 ? 23.329 -10.629 -20.082 1.00 66.00 75 GLY A N 1
ATOM 647 C CA . GLY A 1 75 ? 24.179 -9.704 -20.837 1.00 66.00 75 GLY A CA 1
ATOM 648 C C . GLY A 1 75 ? 25.655 -10.100 -20.799 1.00 66.00 75 GLY A C 1
ATOM 649 O O . GLY A 1 75 ? 26.304 -10.147 -21.843 1.00 66.00 75 GLY A O 1
ATOM 650 N N . LEU A 1 76 ? 26.161 -10.494 -19.627 1.00 60.09 76 LEU A N 1
ATOM 651 C CA . LEU A 1 76 ? 27.521 -11.022 -19.473 1.00 60.09 76 LEU A CA 1
ATOM 652 C C . LEU A 1 76 ? 27.708 -12.369 -20.199 1.00 60.09 76 LEU A C 1
ATOM 654 O O . LEU A 1 76 ? 28.769 -12.616 -20.771 1.00 60.09 76 LEU A O 1
ATOM 658 N N . VAL A 1 77 ? 26.675 -13.218 -20.258 1.00 58.84 77 VAL A N 1
ATOM 659 C CA . VAL A 1 77 ? 26.690 -14.482 -21.026 1.00 58.84 77 VAL A CA 1
ATOM 660 C C . VAL A 1 77 ? 26.672 -14.248 -22.548 1.00 58.84 77 VAL A C 1
ATOM 662 O O . VAL A 1 77 ? 27.229 -15.059 -23.293 1.00 58.84 77 VAL A O 1
ATOM 665 N N . ILE A 1 78 ? 26.084 -13.148 -23.033 1.00 51.22 78 ILE A N 1
ATOM 666 C CA . ILE A 1 78 ? 26.113 -12.764 -24.457 1.00 51.22 78 ILE A CA 1
ATOM 667 C C . ILE A 1 78 ? 27.468 -12.135 -24.830 1.00 51.22 78 ILE A C 1
ATOM 669 O O . ILE A 1 78 ? 27.987 -12.415 -25.913 1.00 51.22 78 ILE A O 1
ATOM 673 N N . GLU A 1 79 ? 28.083 -11.359 -23.930 1.00 54.12 79 GLU A N 1
ATOM 674 C CA . GLU A 1 79 ? 29.430 -10.792 -24.123 1.00 54.12 79 GLU A CA 1
ATOM 675 C C . GLU A 1 79 ? 30.514 -11.891 -24.132 1.00 54.12 79 GLU A C 1
ATOM 677 O O . GLU A 1 79 ? 31.441 -11.848 -24.940 1.00 54.12 79 GLU A O 1
ATOM 682 N N . ALA A 1 80 ? 30.353 -12.952 -23.329 1.00 49.16 80 ALA A N 1
ATOM 683 C CA . ALA A 1 80 ? 31.273 -14.095 -23.294 1.00 49.16 80 ALA A CA 1
ATOM 684 C C . ALA A 1 80 ? 31.206 -15.010 -24.537 1.00 49.16 80 ALA A C 1
ATOM 686 O O . ALA A 1 80 ? 32.051 -15.894 -24.691 1.00 49.16 80 ALA A O 1
ATOM 687 N N . ARG A 1 81 ? 30.233 -14.817 -25.444 1.00 50.19 81 ARG A N 1
ATOM 688 C CA . ARG A 1 81 ? 30.077 -15.626 -26.669 1.00 50.19 81 ARG A CA 1
ATOM 689 C C . ARG A 1 81 ? 30.539 -14.925 -27.955 1.00 50.19 81 ARG A C 1
ATOM 691 O O . ARG A 1 81 ? 30.304 -15.445 -29.044 1.00 50.19 81 ARG A O 1
ATOM 698 N N . LYS A 1 82 ? 31.242 -13.790 -27.859 1.00 42.62 82 LYS A N 1
ATOM 699 C CA . LYS A 1 82 ? 31.995 -13.205 -28.985 1.00 42.62 82 LYS A CA 1
ATOM 700 C C . LYS A 1 82 ? 33.477 -13.576 -28.914 1.00 42.62 82 LYS A C 1
ATOM 702 O O . LYS A 1 82 ? 34.342 -12.731 -28.726 1.00 42.62 82 LYS A O 1
ATOM 707 N N . THR A 1 83 ? 33.770 -14.848 -29.152 1.00 53.38 83 THR A N 1
ATOM 708 C CA . THR A 1 83 ? 35.026 -15.251 -29.798 1.00 53.38 83 THR A CA 1
ATOM 709 C C . THR A 1 83 ? 34.681 -16.068 -31.043 1.00 53.38 83 THR A C 1
ATOM 711 O O . THR A 1 83 ? 34.161 -17.177 -30.927 1.00 53.38 83 THR A O 1
ATOM 714 N N . PRO A 1 84 ? 34.936 -15.562 -32.262 1.00 43.41 84 PRO A N 1
ATOM 715 C CA . PRO A 1 84 ? 34.964 -16.409 -33.441 1.00 43.41 84 PRO A CA 1
ATOM 716 C C . PRO A 1 84 ? 36.325 -17.102 -33.514 1.00 43.41 84 PRO A C 1
ATOM 718 O O . PRO A 1 84 ? 37.367 -16.494 -33.754 1.00 43.41 84 PRO A O 1
ATOM 721 N N . LYS A 1 85 ? 36.273 -18.405 -33.260 1.00 46.12 85 LYS A N 1
ATOM 722 C CA . LYS A 1 85 ? 37.298 -19.410 -33.527 1.00 46.12 85 LYS A CA 1
ATOM 723 C C . LYS A 1 85 ? 37.648 -19.434 -35.025 1.00 46.12 85 LYS A C 1
ATOM 725 O O . LYS A 1 85 ? 36.779 -19.256 -35.873 1.00 46.12 85 LYS A O 1
ATOM 730 N N . GLN A 1 86 ? 38.921 -19.680 -35.331 1.00 53.03 86 GLN A N 1
ATOM 731 C CA . GLN A 1 86 ? 39.458 -19.880 -36.680 1.00 53.03 86 GLN A CA 1
ATOM 732 C C . GLN A 1 86 ? 38.789 -21.030 -37.466 1.00 53.03 86 GLN A C 1
ATOM 734 O O . GLN A 1 86 ? 38.458 -22.076 -36.908 1.00 53.03 86 GLN A O 1
ATOM 739 N N . SER A 1 87 ? 38.810 -20.843 -38.795 1.00 41.97 87 SER A N 1
ATOM 740 C CA . SER A 1 87 ? 38.740 -21.805 -39.916 1.00 41.97 87 SER A CA 1
ATOM 741 C C . SER A 1 87 ? 37.360 -22.211 -40.464 1.00 41.97 87 SER A C 1
ATOM 743 O O . SER A 1 87 ? 36.533 -22.794 -39.772 1.00 41.97 87 SER A O 1
ATOM 745 N N . GLY A 1 88 ? 37.149 -21.927 -41.760 1.00 34.91 88 GLY A N 1
ATOM 746 C CA . GLY A 1 88 ? 35.995 -22.393 -42.538 1.00 34.91 88 GLY A CA 1
ATOM 747 C C . GLY A 1 88 ? 35.670 -21.541 -43.772 1.00 34.91 88 GLY A C 1
ATOM 748 O O . GLY A 1 88 ? 34.659 -20.855 -43.803 1.00 34.91 88 GLY A O 1
ATOM 749 N N . SER A 1 89 ? 36.553 -21.559 -44.771 1.00 50.06 89 SER A N 1
ATOM 750 C CA . SER A 1 89 ? 36.466 -20.951 -46.112 1.00 50.06 89 SER A CA 1
ATOM 751 C C . SER A 1 89 ? 35.060 -20.885 -46.767 1.00 50.06 89 SER A C 1
ATOM 753 O O . SER A 1 89 ? 34.739 -21.755 -47.569 1.00 50.06 89 SER A O 1
ATOM 755 N N . HIS A 1 90 ? 34.243 -19.846 -46.513 1.00 45.97 90 HIS A N 1
ATOM 756 C CA . HIS A 1 90 ? 33.198 -19.381 -47.462 1.00 45.97 90 HIS A CA 1
ATOM 757 C C . HIS A 1 90 ? 32.593 -17.980 -47.167 1.00 45.97 90 HIS A C 1
ATOM 759 O O . HIS A 1 90 ? 31.478 -17.684 -47.595 1.00 45.97 90 HIS A O 1
ATOM 765 N N . GLN A 1 91 ? 33.276 -17.100 -46.420 1.00 48.12 91 GLN A N 1
ATOM 766 C CA . GLN A 1 91 ? 32.691 -15.812 -45.983 1.00 48.12 91 GLN A CA 1
ATOM 767 C C . GLN A 1 91 ? 33.530 -14.568 -46.320 1.00 48.12 91 GLN A C 1
ATOM 769 O O . GLN A 1 91 ? 33.099 -13.446 -46.080 1.00 48.12 91 GLN A O 1
ATOM 774 N N . ILE A 1 92 ? 34.693 -14.739 -46.951 1.00 49.97 92 ILE A N 1
ATOM 775 C CA . ILE A 1 92 ? 35.621 -13.629 -47.225 1.00 49.97 92 ILE A CA 1
ATOM 776 C C . ILE A 1 92 ? 35.069 -12.684 -48.313 1.00 49.97 92 ILE A C 1
ATOM 778 O O . ILE A 1 92 ? 35.245 -11.474 -48.236 1.00 49.97 92 ILE A O 1
ATOM 782 N N . ILE A 1 93 ? 34.288 -13.197 -49.271 1.00 51.75 93 ILE A N 1
ATOM 783 C CA . ILE A 1 93 ? 33.823 -12.410 -50.430 1.00 51.75 93 ILE A CA 1
ATOM 784 C C . ILE A 1 93 ? 32.721 -11.388 -50.058 1.00 51.75 93 ILE A C 1
ATOM 786 O O . ILE A 1 93 ? 32.561 -10.368 -50.735 1.00 51.75 93 ILE A O 1
ATOM 790 N N . SER A 1 94 ? 31.950 -11.623 -48.985 1.00 53.59 94 SER A N 1
ATOM 791 C CA . SER A 1 94 ? 30.852 -10.722 -48.583 1.00 53.59 94 SER A CA 1
ATOM 792 C C . SER A 1 94 ? 31.297 -9.619 -47.622 1.00 53.59 94 SER A C 1
ATOM 794 O O . SER A 1 94 ? 30.840 -8.481 -47.750 1.00 53.59 94 SER A O 1
ATOM 796 N N . GLU A 1 95 ? 32.182 -9.932 -46.672 1.00 53.16 95 GLU A N 1
ATOM 797 C CA . GLU A 1 95 ? 32.706 -8.952 -45.710 1.00 53.16 95 GLU A CA 1
ATOM 798 C C . GLU A 1 95 ? 33.651 -7.948 -46.367 1.00 53.16 95 GLU A C 1
ATOM 800 O O . GLU A 1 95 ? 33.573 -6.757 -46.069 1.00 53.16 95 GLU A O 1
ATOM 805 N N . GLU A 1 96 ? 34.468 -8.381 -47.330 1.00 51.88 96 GLU A N 1
ATOM 806 C CA . GLU A 1 96 ? 35.379 -7.489 -48.051 1.00 51.88 96 GLU A CA 1
ATOM 807 C C . GLU A 1 96 ? 34.608 -6.401 -48.818 1.00 51.88 96 GLU A C 1
ATOM 809 O O . GLU A 1 96 ? 34.959 -5.222 -48.767 1.00 51.88 96 GLU A O 1
ATOM 814 N N . LYS A 1 97 ? 33.461 -6.741 -49.426 1.00 55.00 97 LYS A N 1
ATOM 815 C CA . LYS A 1 97 ? 32.577 -5.751 -50.067 1.00 55.00 97 LYS A CA 1
ATOM 816 C C . LYS A 1 97 ? 31.973 -4.748 -49.080 1.00 55.00 97 LYS A C 1
ATOM 818 O O . LYS A 1 97 ? 31.745 -3.600 -49.462 1.00 55.00 97 LYS A O 1
ATOM 823 N N . MET A 1 98 ? 31.682 -5.153 -47.843 1.00 57.88 98 MET A N 1
ATOM 824 C CA . MET A 1 98 ? 31.183 -4.245 -46.801 1.00 57.88 98 MET A CA 1
ATOM 825 C C . MET A 1 98 ? 32.299 -3.357 -46.239 1.00 57.88 98 MET A C 1
ATOM 827 O O . MET A 1 98 ? 32.079 -2.162 -46.040 1.00 57.88 98 MET A O 1
ATOM 831 N N . PHE A 1 99 ? 33.497 -3.909 -46.042 1.00 55.47 99 PHE A N 1
ATOM 832 C CA . PHE A 1 99 ? 34.656 -3.188 -45.521 1.00 55.47 99 PHE A CA 1
ATOM 833 C C . PHE A 1 99 ? 35.209 -2.169 -46.527 1.00 55.47 99 PHE A C 1
ATOM 835 O O . PHE A 1 99 ? 35.413 -1.008 -46.175 1.00 55.47 99 PHE A O 1
ATOM 842 N N . LEU A 1 100 ? 35.330 -2.539 -47.807 1.00 55.25 100 LEU A N 1
ATOM 843 C CA . LEU A 1 100 ? 35.785 -1.627 -48.864 1.00 55.25 100 LEU A CA 1
ATOM 844 C C . LEU A 1 100 ? 34.814 -0.450 -49.081 1.00 55.25 100 LEU A C 1
ATOM 846 O O . LEU A 1 100 ? 35.250 0.664 -49.365 1.00 55.25 100 LEU A O 1
ATOM 850 N N . ARG A 1 101 ? 33.502 -0.650 -48.871 1.00 57.12 101 ARG A N 1
ATOM 851 C CA . ARG A 1 101 ? 32.505 0.442 -48.867 1.00 57.12 101 ARG A CA 1
ATOM 852 C C . ARG A 1 101 ? 32.597 1.344 -47.635 1.00 57.12 101 ARG A C 1
ATOM 854 O O . ARG A 1 101 ? 32.200 2.502 -47.711 1.00 57.12 101 ARG A O 1
ATOM 861 N N . ALA A 1 102 ? 33.086 0.827 -46.510 1.00 55.41 102 ALA A N 1
ATOM 862 C CA . ALA A 1 102 ? 33.255 1.583 -45.270 1.00 55.41 102 ALA A CA 1
ATOM 863 C C . ALA A 1 102 ? 34.553 2.408 -45.237 1.00 55.41 102 ALA A C 1
ATOM 865 O O . ALA A 1 102 ? 34.683 3.298 -44.399 1.00 55.41 102 ALA A O 1
ATOM 866 N N . GLN A 1 103 ? 35.505 2.115 -46.127 1.00 52.53 103 GLN A N 1
ATOM 867 C CA . GLN A 1 103 ? 36.810 2.776 -46.175 1.00 52.53 103 GLN A CA 1
ATOM 868 C C . GLN A 1 103 ? 36.826 4.026 -47.074 1.00 52.53 103 GLN A C 1
ATOM 870 O O . GLN A 1 103 ? 37.700 4.877 -46.925 1.00 52.53 103 GLN A O 1
ATOM 875 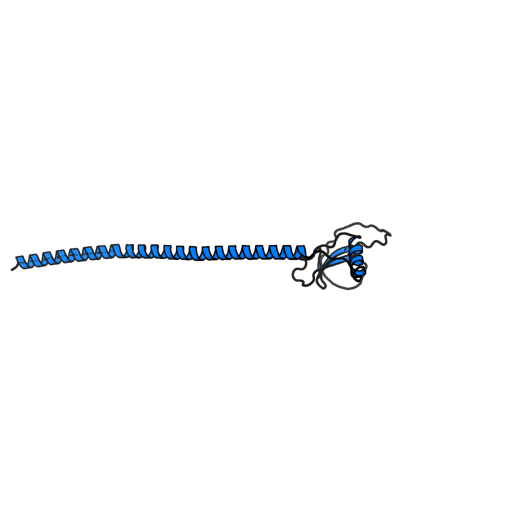N N . ILE A 1 104 ? 35.834 4.187 -47.957 1.00 52.12 104 ILE A N 1
ATOM 876 C CA . ILE A 1 104 ? 35.659 5.377 -48.803 1.00 52.12 104 ILE A CA 1
ATOM 877 C C . ILE A 1 104 ? 34.389 6.105 -48.340 1.00 52.12 104 ILE A C 1
ATOM 879 O O . ILE A 1 104 ? 33.293 5.867 -48.844 1.00 52.12 104 ILE A O 1
ATOM 883 N N . GLY A 1 105 ? 34.536 6.975 -47.337 1.00 60.62 105 GLY A N 1
ATOM 884 C CA . GLY A 1 105 ? 33.458 7.821 -46.809 1.00 60.62 105 GLY A CA 1
ATOM 885 C C . GLY A 1 105 ? 33.152 7.624 -45.321 1.00 60.62 105 GLY A C 1
ATOM 886 O O . GLY A 1 105 ? 33.723 6.775 -44.642 1.00 60.62 105 GLY A O 1
ATOM 887 N N . SER A 1 106 ? 32.260 8.466 -44.791 1.00 61.09 106 SER A N 1
ATOM 888 C CA . SER A 1 106 ? 31.814 8.418 -43.394 1.00 61.09 106 SER A CA 1
ATOM 889 C C . SER A 1 106 ? 31.151 7.077 -43.061 1.00 61.09 106 SER A C 1
ATOM 891 O O . SER A 1 106 ? 30.512 6.459 -43.910 1.00 61.09 106 SER A O 1
ATOM 893 N N . ARG A 1 107 ? 31.298 6.611 -41.815 1.00 70.12 107 ARG A N 1
ATOM 894 C CA . ARG A 1 107 ? 30.663 5.368 -41.345 1.00 70.12 107 ARG A CA 1
ATOM 895 C C . ARG A 1 107 ? 29.126 5.463 -41.440 1.00 70.12 107 ARG A C 1
ATOM 897 O O . ARG A 1 107 ? 28.589 6.547 -41.199 1.00 70.12 107 ARG A O 1
ATOM 904 N N . PRO A 1 108 ? 28.416 4.357 -41.742 1.00 72.88 108 PRO A N 1
ATOM 905 C CA . PRO A 1 108 ? 26.956 4.349 -41.835 1.00 72.88 108 PRO A CA 1
ATOM 906 C C . PRO A 1 108 ? 26.295 4.790 -40.514 1.00 72.88 108 PRO A C 1
ATOM 908 O O . PRO A 1 108 ? 26.694 4.310 -39.448 1.00 72.88 108 PRO A O 1
ATOM 911 N N . PRO A 1 109 ? 25.284 5.681 -40.552 1.00 74.88 109 PRO A N 1
ATOM 912 C CA . PRO A 1 109 ? 24.543 6.101 -39.364 1.00 74.88 109 PRO A CA 1
ATOM 913 C C . PRO A 1 109 ? 23.600 4.997 -38.862 1.00 74.88 109 PRO A C 1
ATOM 915 O O . PRO A 1 109 ? 23.155 4.145 -39.627 1.00 74.88 109 PRO A O 1
ATOM 918 N N . LYS A 1 110 ? 23.251 5.031 -37.571 1.00 75.12 110 LYS A N 1
ATOM 919 C CA . LYS A 1 110 ? 22.225 4.145 -36.996 1.00 75.12 110 LYS A CA 1
ATOM 920 C C . LYS A 1 110 ? 20.836 4.750 -37.208 1.00 75.12 110 LYS A C 1
ATOM 922 O O . LYS A 1 110 ? 20.573 5.853 -36.735 1.00 75.12 110 LYS A O 1
ATOM 927 N N . CYS A 1 111 ? 19.948 4.028 -37.889 1.00 77.81 111 CYS A N 1
ATOM 928 C CA . CYS A 1 111 ? 18.617 4.516 -38.272 1.00 77.81 111 CYS A CA 1
ATOM 929 C C . CYS A 1 111 ? 17.485 4.110 -37.302 1.00 77.81 111 CYS A C 1
ATOM 931 O O . CYS A 1 111 ? 16.332 4.476 -37.534 1.00 77.81 111 CYS A O 1
ATOM 933 N N . ASP A 1 112 ? 17.812 3.437 -36.191 1.00 70.50 112 ASP A N 1
ATOM 934 C CA . ASP A 1 112 ? 16.897 2.746 -35.258 1.00 70.50 112 ASP A CA 1
ATOM 935 C C . ASP A 1 112 ? 15.726 3.587 -34.700 1.00 70.50 112 ASP A C 1
ATOM 937 O O . ASP A 1 112 ? 14.769 3.034 -34.166 1.00 70.50 112 ASP A O 1
ATOM 941 N N . ARG A 1 113 ? 15.773 4.925 -34.799 1.00 67.12 113 ARG A N 1
ATOM 942 C CA . ARG A 1 113 ? 14.712 5.840 -34.318 1.00 67.12 113 ARG A CA 1
ATOM 943 C C . ARG A 1 113 ? 14.196 6.836 -35.360 1.00 67.12 113 ARG A C 1
ATOM 945 O O . ARG A 1 113 ? 13.378 7.694 -35.033 1.00 67.12 113 ARG A O 1
ATOM 952 N N . ARG A 1 114 ? 14.683 6.780 -36.602 1.00 71.75 114 ARG A N 1
ATOM 953 C CA . ARG A 1 114 ? 14.248 7.703 -37.669 1.00 71.75 114 ARG A CA 1
ATOM 954 C C . ARG A 1 114 ? 12.987 7.211 -38.362 1.00 71.75 114 ARG A C 1
ATOM 956 O O . ARG A 1 114 ? 12.119 8.010 -38.705 1.00 71.75 114 ARG A O 1
ATOM 963 N N . CYS A 1 115 ? 12.853 5.898 -38.498 1.00 73.56 115 CYS A N 1
ATOM 964 C CA . CYS A 1 115 ? 11.652 5.275 -39.019 1.00 73.56 115 CYS A CA 1
ATOM 965 C C . CYS A 1 115 ? 10.661 5.042 -37.868 1.00 73.56 115 CYS A C 1
ATOM 967 O O . CYS A 1 115 ? 10.853 4.141 -37.060 1.00 73.56 115 CYS A O 1
ATOM 969 N N . ARG A 1 116 ? 9.610 5.868 -37.767 1.00 66.94 116 ARG A N 1
ATOM 970 C CA . ARG A 1 116 ? 8.659 5.843 -36.634 1.00 66.94 116 ARG A CA 1
ATOM 971 C C . ARG A 1 116 ? 7.934 4.498 -36.457 1.00 66.94 116 ARG A C 1
ATOM 973 O O . ARG A 1 116 ? 7.662 4.113 -35.329 1.00 66.94 116 ARG A O 1
ATOM 980 N N . THR A 1 117 ? 7.623 3.803 -37.553 1.00 64.19 117 THR A N 1
ATOM 981 C CA . THR A 1 117 ? 6.833 2.554 -37.570 1.00 64.19 117 THR A CA 1
ATOM 982 C C . THR A 1 117 ? 7.263 1.651 -38.733 1.00 64.19 117 THR A C 1
ATOM 984 O O . THR A 1 117 ? 6.475 1.367 -39.632 1.00 64.19 117 THR A O 1
ATOM 987 N N . CYS A 1 118 ? 8.538 1.256 -38.777 1.00 75.06 118 CYS A N 1
ATOM 988 C CA . CYS A 1 118 ? 9.070 0.424 -39.861 1.00 75.06 118 CYS A CA 1
ATOM 989 C C . CYS A 1 118 ? 9.713 -0.856 -39.338 1.00 75.06 118 CYS A C 1
ATOM 991 O O . CYS A 1 118 ? 10.534 -0.787 -38.431 1.00 75.06 118 CYS A O 1
ATOM 993 N N . GLY A 1 119 ? 9.376 -2.001 -39.939 1.00 68.12 119 GLY A N 1
ATOM 994 C CA . GLY A 1 119 ? 9.972 -3.292 -39.578 1.00 68.12 119 GLY A CA 1
ATOM 995 C C . GLY A 1 119 ? 11.440 -3.437 -39.995 1.00 68.12 119 GLY A C 1
ATO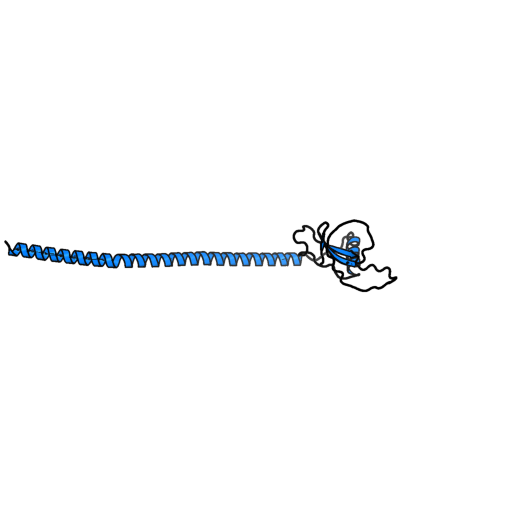M 996 O O . GLY A 1 119 ? 12.200 -4.090 -39.293 1.00 68.12 119 GLY A O 1
ATOM 997 N N . HIS A 1 120 ? 11.856 -2.800 -41.098 1.00 76.12 120 HIS A N 1
ATOM 998 C CA . HIS A 1 120 ? 13.238 -2.842 -41.600 1.00 76.12 120 HIS A CA 1
ATOM 999 C C . HIS A 1 120 ? 13.696 -1.437 -42.008 1.00 76.12 120 HIS A C 1
ATOM 1001 O O . HIS A 1 120 ? 13.302 -0.924 -43.057 1.00 76.12 120 HIS A O 1
ATOM 1007 N N . CYS A 1 121 ? 14.475 -0.790 -41.140 1.00 84.25 121 CYS A N 1
ATOM 1008 C CA . CYS A 1 121 ? 14.996 0.564 -41.333 1.00 84.25 121 CYS A CA 1
ATOM 1009 C C . CYS A 1 121 ? 16.521 0.493 -41.481 1.00 84.25 121 CYS A C 1
ATOM 1011 O O . CYS A 1 121 ? 17.217 0.161 -40.524 1.00 84.25 121 CYS A O 1
ATOM 1013 N N . GLU A 1 122 ? 17.043 0.791 -42.672 1.00 84.25 122 GLU A N 1
ATOM 1014 C CA . GLU A 1 122 ? 18.459 0.581 -43.004 1.00 84.25 122 GLU A CA 1
ATOM 1015 C C . GLU A 1 122 ? 19.150 1.854 -43.506 1.00 84.25 122 GLU A C 1
ATOM 1017 O O . GLU A 1 122 ? 18.528 2.736 -44.104 1.00 84.25 122 GLU A O 1
ATOM 1022 N N . ALA A 1 123 ? 20.458 1.953 -43.258 1.00 84.88 123 ALA A N 1
ATOM 1023 C CA . ALA A 1 123 ? 21.288 3.041 -43.760 1.00 84.88 123 ALA A CA 1
ATOM 1024 C C . ALA A 1 123 ? 21.698 2.777 -45.215 1.00 84.88 123 ALA A C 1
ATOM 1026 O O . ALA A 1 123 ? 22.292 1.746 -45.526 1.00 84.88 123 ALA A O 1
ATOM 1027 N N . ILE A 1 124 ? 21.420 3.735 -46.098 1.00 81.56 124 ILE A N 1
ATOM 1028 C CA . ILE A 1 124 ? 21.721 3.668 -47.532 1.00 81.56 124 ILE A CA 1
ATOM 1029 C C . ILE A 1 124 ? 22.596 4.849 -47.964 1.00 81.56 124 ILE A C 1
ATOM 1031 O O . ILE A 1 124 ? 22.493 5.947 -47.413 1.00 81.56 124 ILE A O 1
ATOM 1035 N N . GLN A 1 125 ? 23.435 4.646 -48.981 1.00 83.06 125 GLN A N 1
ATOM 1036 C CA . GLN A 1 125 ? 24.142 5.739 -49.653 1.00 83.06 125 GLN A CA 1
ATOM 1037 C C . GLN A 1 125 ? 23.341 6.205 -50.872 1.00 83.06 125 GLN A C 1
ATOM 1039 O O . GLN A 1 125 ? 22.984 5.401 -51.732 1.00 83.06 125 GLN A O 1
ATOM 1044 N N . VAL A 1 126 ? 23.080 7.509 -50.955 1.00 77.06 126 VAL A N 1
ATOM 1045 C CA . VAL A 1 126 ? 22.334 8.148 -52.046 1.00 77.06 126 VAL A CA 1
ATOM 1046 C C . VAL A 1 126 ? 23.241 9.161 -52.751 1.00 77.06 126 VAL A C 1
ATOM 1048 O O . VAL A 1 126 ? 23.846 9.988 -52.065 1.00 77.06 126 VAL A O 1
ATOM 1051 N N . PRO A 1 127 ? 23.361 9.138 -54.091 1.00 76.44 127 PRO A N 1
ATOM 1052 C CA . PRO A 1 127 ? 24.095 10.157 -54.837 1.00 76.44 127 PRO A CA 1
ATOM 1053 C C . PRO A 1 127 ? 23.542 11.562 -54.567 1.00 76.44 127 PRO A C 1
ATOM 1055 O O . PRO A 1 127 ? 22.335 11.785 -54.613 1.00 76.44 127 PRO A O 1
ATOM 1058 N N . THR A 1 128 ? 24.424 12.522 -54.307 1.00 64.88 128 THR A N 1
ATOM 1059 C CA . THR A 1 128 ? 24.060 13.922 -54.034 1.00 64.88 128 THR A CA 1
ATOM 1060 C C . THR A 1 128 ? 23.731 14.689 -55.316 1.00 64.88 128 THR A C 1
ATOM 1062 O O . THR A 1 128 ? 23.072 15.722 -55.259 1.00 64.88 128 THR A O 1
ATOM 1065 N N . ASN A 1 129 ? 24.153 14.181 -56.480 1.00 62.28 129 ASN A N 1
ATOM 1066 C CA . ASN A 1 129 ? 23.796 14.762 -57.768 1.00 62.28 129 ASN A CA 1
ATOM 1067 C C . ASN A 1 129 ? 22.547 14.064 -58.337 1.00 62.28 129 ASN A C 1
ATOM 1069 O O . ASN A 1 129 ? 22.643 12.885 -58.697 1.00 62.28 129 ASN A O 1
ATOM 1073 N N . PRO A 1 130 ? 21.395 14.746 -58.461 1.00 53.00 130 PRO A N 1
ATOM 1074 C CA . PRO A 1 130 ? 20.252 14.218 -59.186 1.00 53.00 130 PRO A CA 1
ATOM 1075 C C . PRO A 1 130 ? 20.557 14.268 -60.689 1.00 53.00 130 PRO A C 1
ATOM 1077 O O . PRO A 1 130 ? 20.110 15.161 -61.404 1.00 53.00 130 PRO A O 1
ATOM 1080 N N . GLN A 1 131 ? 21.336 13.316 -61.202 1.00 47.41 131 GLN A N 1
ATOM 1081 C CA . GLN A 1 131 ? 21.341 13.084 -62.642 1.00 47.41 131 GLN A CA 1
ATOM 1082 C C . GLN A 1 131 ? 20.042 12.378 -63.017 1.00 47.41 131 GLN A C 1
ATOM 1084 O O . GLN A 1 131 ? 19.911 11.168 -62.866 1.00 47.41 131 GLN A O 1
ATOM 1089 N N . VAL A 1 132 ? 19.080 13.205 -63.432 1.00 46.72 132 VAL A N 1
ATOM 1090 C CA . VAL A 1 132 ? 18.061 12.950 -64.456 1.00 46.72 132 VAL A CA 1
ATOM 1091 C C . VAL A 1 132 ? 17.709 11.468 -64.614 1.00 46.72 132 VAL A C 1
ATOM 1093 O O . VAL A 1 132 ? 18.199 10.781 -65.505 1.00 46.72 132 VAL A O 1
ATOM 1096 N N . GLN A 1 133 ? 16.798 10.984 -63.775 1.00 36.50 133 GLN A N 1
ATOM 1097 C CA . GLN A 1 133 ? 15.881 9.933 -64.196 1.00 36.50 133 GLN A CA 1
ATOM 1098 C C . GLN A 1 133 ? 14.479 10.520 -64.133 1.00 36.50 133 GLN A C 1
ATOM 1100 O O . GLN A 1 133 ? 13.935 10.782 -63.063 1.00 36.50 133 GLN A O 1
ATOM 1105 N N . ASN A 1 134 ? 13.940 10.794 -65.321 1.00 38.88 134 ASN A N 1
ATOM 1106 C CA . ASN A 1 134 ? 12.536 11.101 -65.543 1.00 38.88 134 ASN A CA 1
ATOM 1107 C C . ASN A 1 134 ? 11.685 10.005 -64.893 1.00 38.88 134 ASN A C 1
ATOM 1109 O O . ASN A 1 134 ? 11.613 8.886 -65.391 1.00 38.88 134 ASN A O 1
ATOM 1113 N N . GLY A 1 135 ? 11.062 10.337 -63.769 1.00 34.75 135 GLY A N 1
ATOM 1114 C CA . GLY A 1 135 ? 10.248 9.415 -62.989 1.00 34.75 135 GLY A CA 1
ATOM 1115 C C . GLY A 1 135 ? 9.511 10.166 -61.891 1.00 34.75 135 GLY A C 1
ATOM 1116 O O . GLY A 1 135 ? 9.889 10.108 -60.730 1.00 34.75 135 GLY A O 1
ATOM 1117 N N . LYS A 1 136 ? 8.503 10.930 -62.315 1.00 41.88 136 LYS A N 1
ATOM 1118 C CA . LYS A 1 136 ? 7.479 11.643 -61.539 1.00 41.88 136 LYS A CA 1
ATOM 1119 C C . LYS A 1 136 ? 7.218 11.053 -60.142 1.00 41.88 136 LYS A C 1
ATOM 1121 O O . LYS A 1 136 ? 6.536 10.039 -60.042 1.00 41.88 136 LYS A O 1
ATOM 1126 N N . ILE A 1 137 ? 7.663 11.735 -59.083 1.00 37.06 137 ILE A N 1
ATOM 1127 C CA . ILE A 1 137 ? 7.040 11.654 -57.752 1.00 37.06 137 ILE A CA 1
ATOM 1128 C C . ILE A 1 137 ? 7.031 13.059 -57.147 1.00 37.06 137 ILE A C 1
ATOM 1130 O O . ILE A 1 137 ? 8.066 13.615 -56.780 1.00 37.06 137 ILE A O 1
ATOM 1134 N N . ASP A 1 138 ? 5.832 13.629 -57.085 1.00 44.44 138 ASP A N 1
ATOM 1135 C CA . ASP A 1 138 ? 5.520 14.880 -56.413 1.00 44.44 138 ASP A CA 1
ATOM 1136 C C . ASP A 1 138 ? 5.728 14.737 -54.899 1.00 44.44 138 ASP A C 1
ATOM 1138 O O . ASP A 1 138 ? 5.070 13.921 -54.260 1.00 44.44 138 ASP A O 1
ATOM 1142 N N . SER A 1 139 ? 6.582 15.567 -54.296 1.00 37.47 139 SER A N 1
ATOM 1143 C CA . SER A 1 139 ? 6.365 16.013 -52.915 1.00 37.47 139 SER A CA 1
ATOM 1144 C C . SER A 1 139 ? 7.213 17.240 -52.587 1.00 37.47 139 SER A C 1
ATOM 1146 O O . SER A 1 139 ? 8.435 17.252 -52.711 1.00 37.47 139 SER A O 1
ATOM 1148 N N . SER A 1 140 ? 6.500 18.276 -52.172 1.00 44.31 140 SER A N 1
ATOM 1149 C CA . SER A 1 140 ? 6.916 19.614 -51.773 1.00 44.31 140 SER A CA 1
ATOM 1150 C C . SER A 1 140 ? 8.058 19.694 -50.748 1.00 44.31 140 SER A C 1
ATOM 1152 O O . SER A 1 140 ? 8.090 18.925 -49.791 1.00 44.31 140 SER A O 1
ATOM 1154 N N . LYS A 1 141 ? 8.845 20.776 -50.876 1.00 43.31 141 LYS A N 1
ATOM 1155 C CA . LYS A 1 141 ? 9.819 21.349 -49.920 1.00 43.31 141 LYS A CA 1
ATOM 1156 C C . LYS A 1 141 ? 11.146 20.596 -49.772 1.00 43.31 141 LYS A C 1
ATOM 1158 O O . LYS A 1 141 ? 11.388 19.924 -48.776 1.00 43.31 141 LYS A O 1
ATOM 1163 N N . PHE A 1 142 ? 12.076 20.869 -50.687 1.00 36.59 142 PHE A N 1
ATOM 1164 C CA . PHE A 1 142 ? 13.506 20.750 -50.400 1.00 36.59 142 PHE A CA 1
ATOM 1165 C C . PHE A 1 142 ? 14.128 22.149 -50.425 1.00 36.59 142 PHE A C 1
ATOM 1167 O O . PHE A 1 142 ? 14.275 22.756 -51.483 1.00 36.59 142 PHE A O 1
ATOM 1174 N N . ASN A 1 143 ? 14.430 22.690 -49.244 1.00 37.44 143 ASN A N 1
ATOM 1175 C CA . ASN A 1 143 ? 15.154 23.950 -49.113 1.00 37.44 143 ASN A CA 1
ATOM 1176 C C . ASN A 1 143 ? 16.601 23.691 -49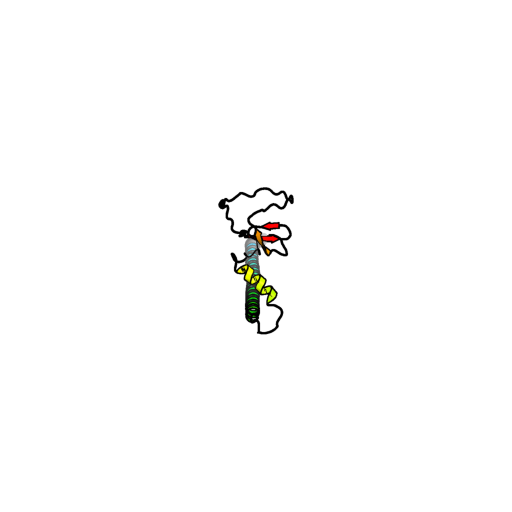.561 1.00 37.44 143 ASN A C 1
ATOM 1178 O O . ASN A 1 143 ? 17.299 22.884 -48.943 1.00 37.44 143 ASN A O 1
ATOM 1182 N N . SER A 1 144 ? 17.030 24.313 -50.661 1.00 37.56 144 SER A N 1
ATOM 1183 C CA . SER A 1 144 ? 18.381 24.145 -51.191 1.00 37.56 144 SER A CA 1
ATOM 1184 C C . SER A 1 144 ? 19.390 24.786 -50.237 1.00 37.56 144 SER A C 1
ATOM 1186 O O . SER A 1 144 ? 19.553 26.006 -50.225 1.00 37.56 144 SER A O 1
ATOM 1188 N N . ILE A 1 145 ? 20.078 23.978 -49.432 1.00 39.12 145 ILE A N 1
ATOM 1189 C CA . ILE A 1 145 ? 21.315 24.421 -48.787 1.00 39.12 145 ILE A CA 1
ATOM 1190 C C . ILE A 1 145 ? 22.417 24.338 -49.841 1.00 39.12 145 ILE A C 1
ATOM 1192 O O . ILE A 1 145 ? 22.712 23.273 -50.382 1.00 39.12 145 ILE A O 1
ATOM 1196 N N . ALA A 1 146 ? 22.959 25.507 -50.162 1.00 42.59 146 ALA A N 1
ATOM 1197 C CA . ALA A 1 146 ? 24.013 25.714 -51.132 1.00 42.59 146 ALA A CA 1
ATOM 1198 C C . ALA A 1 146 ? 25.329 25.079 -50.663 1.00 42.59 146 ALA A C 1
ATOM 1200 O O . ALA A 1 146 ? 25.904 25.512 -49.669 1.00 42.59 146 ALA A O 1
ATOM 1201 N N . TYR A 1 147 ? 25.841 24.122 -51.435 1.00 37.16 147 TYR A N 1
ATOM 1202 C CA . TYR A 1 147 ? 27.269 23.823 -51.476 1.00 37.16 147 TYR A CA 1
ATOM 1203 C C . TYR A 1 147 ? 27.724 23.830 -52.937 1.00 37.16 147 TYR A C 1
ATOM 1205 O O . TYR A 1 147 ? 27.396 22.951 -53.725 1.00 37.16 147 TYR A O 1
ATOM 1213 N N . SER A 1 148 ? 28.409 24.926 -53.257 1.00 36.69 148 SER A N 1
ATOM 1214 C CA . SER A 1 148 ? 29.494 25.098 -54.223 1.00 36.69 148 SER A CA 1
ATOM 1215 C C . SER A 1 148 ? 29.345 24.513 -55.631 1.00 36.69 148 SER A C 1
ATOM 1217 O O . SER A 1 148 ? 29.530 23.328 -55.885 1.00 36.69 148 SER A O 1
ATOM 1219 N N . ARG A 1 149 ? 29.156 25.441 -56.580 1.00 52.53 149 ARG A N 1
ATOM 1220 C CA . ARG A 1 149 ? 29.584 25.318 -57.979 1.00 52.53 149 ARG A CA 1
ATOM 1221 C C . ARG A 1 149 ? 31.050 24.867 -58.039 1.00 52.53 149 ARG A C 1
ATOM 1223 O O . ARG A 1 149 ? 31.919 25.586 -57.559 1.00 52.53 149 ARG A O 1
ATOM 1230 N N . GLY A 1 150 ? 31.306 23.752 -58.708 1.00 40.78 150 GLY A N 1
ATOM 1231 C CA . GLY A 1 150 ? 32.637 23.319 -59.121 1.00 40.78 150 GLY A CA 1
ATOM 1232 C C . GLY A 1 150 ? 32.480 22.420 -60.334 1.00 40.78 150 GLY A C 1
ATOM 1233 O O . GLY A 1 150 ? 31.951 21.316 -60.234 1.00 40.78 150 GLY A O 1
ATOM 1234 N N . LYS A 1 151 ? 32.827 22.939 -61.511 1.00 48.91 151 LYS A N 1
ATOM 1235 C CA . LYS A 1 151 ? 32.889 22.179 -62.760 1.00 48.91 151 LYS A CA 1
ATOM 1236 C C . LYS A 1 151 ? 34.151 21.324 -62.690 1.00 48.91 151 LYS A C 1
ATOM 1238 O O . LYS A 1 151 ? 35.156 21.644 -63.313 1.00 48.91 151 LYS A O 1
ATOM 1243 N N . ASP A 1 152 ? 34.094 20.281 -61.877 1.00 48.72 152 ASP A N 1
ATOM 1244 C CA . ASP A 1 152 ? 35.234 19.420 -61.618 1.00 48.72 152 ASP A CA 1
ATOM 1245 C C . ASP A 1 152 ? 35.137 18.221 -62.558 1.00 48.72 152 ASP A C 1
ATOM 1247 O O . ASP A 1 152 ? 34.265 17.368 -62.417 1.00 48.72 152 ASP A O 1
ATOM 1251 N N . ASN A 1 153 ? 36.057 18.141 -63.522 1.00 53.94 153 ASN A N 1
ATOM 1252 C CA . ASN A 1 153 ? 36.268 16.986 -64.407 1.00 53.94 153 ASN A CA 1
ATOM 1253 C C . ASN A 1 153 ? 36.772 15.733 -63.648 1.00 53.94 153 ASN A C 1
ATOM 1255 O O . ASN A 1 153 ? 37.402 14.850 -64.230 1.00 53.94 153 ASN A O 1
ATOM 1259 N N . SER A 1 154 ? 36.522 15.640 -62.344 1.00 50.62 154 SER A N 1
ATOM 1260 C CA . SER A 1 154 ? 36.752 14.427 -61.578 1.00 50.62 154 SER A CA 1
ATOM 1261 C C . SER A 1 154 ? 35.542 13.514 -61.771 1.00 50.62 154 SER A C 1
ATOM 1263 O O . SER A 1 154 ? 34.395 13.919 -61.602 1.00 50.62 154 SER A O 1
ATOM 1265 N N . ASN A 1 155 ? 35.766 12.246 -62.115 1.00 56.66 155 ASN A N 1
ATOM 1266 C CA . ASN A 1 155 ? 34.708 11.226 -62.180 1.00 56.66 155 ASN A CA 1
ATOM 1267 C C . ASN A 1 155 ? 34.202 10.837 -60.767 1.00 56.66 155 ASN A C 1
ATOM 1269 O O . ASN A 1 155 ? 33.820 9.696 -60.514 1.00 56.66 155 ASN A O 1
ATOM 1273 N N . TYR A 1 156 ? 34.266 11.767 -59.811 1.00 54.34 156 TYR A N 1
ATOM 1274 C CA . TYR A 1 156 ? 33.861 11.568 -58.434 1.00 54.34 156 TYR A CA 1
ATOM 1275 C C . TYR A 1 156 ? 32.403 11.994 -58.270 1.00 54.34 156 TYR A C 1
ATOM 1277 O O . TYR A 1 156 ? 32.051 1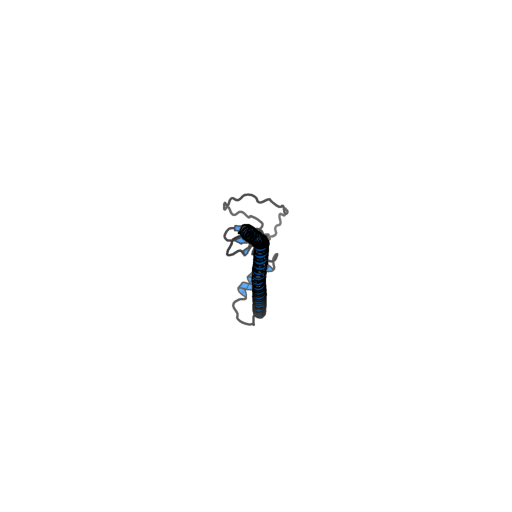3.165 -58.396 1.00 54.34 156 TYR A O 1
ATOM 1285 N N . LYS A 1 157 ? 31.530 11.023 -57.991 1.00 63.19 157 LYS A N 1
ATOM 1286 C CA . LYS A 1 157 ? 30.114 11.266 -57.704 1.00 63.19 157 LYS A CA 1
ATOM 1287 C C . LYS A 1 157 ? 29.934 11.346 -56.187 1.00 63.19 157 LYS A C 1
ATOM 1289 O O . LYS A 1 157 ? 30.055 10.311 -55.534 1.00 63.19 157 LYS A O 1
ATOM 1294 N N . PRO A 1 158 ? 29.639 12.525 -55.610 1.00 64.81 158 PRO A N 1
ATOM 1295 C CA . PRO A 1 158 ? 29.429 12.631 -54.173 1.00 64.81 158 PRO A CA 1
ATOM 1296 C C . PRO A 1 158 ? 28.214 11.791 -53.756 1.00 64.81 158 PRO A C 1
ATOM 1298 O O . PRO A 1 158 ? 27.162 11.842 -54.397 1.00 64.81 158 PRO A O 1
ATOM 1301 N N . MET A 1 159 ? 28.368 11.006 -52.689 1.00 69.94 159 MET A N 1
ATOM 1302 C CA . MET A 1 159 ? 27.315 10.188 -52.081 1.00 69.94 159 MET A CA 1
ATOM 1303 C C . MET A 1 159 ? 27.074 10.654 -50.642 1.00 69.94 159 MET A C 1
ATOM 1305 O O . MET A 1 159 ? 27.997 11.079 -49.951 1.00 69.94 159 MET A O 1
ATOM 1309 N N . SER A 1 160 ? 25.828 10.590 -50.181 1.00 78.81 160 SER A N 1
ATOM 1310 C CA . SER A 1 160 ? 25.399 10.995 -48.838 1.00 78.81 160 SER A CA 1
ATOM 1311 C C . SER A 1 160 ? 24.601 9.887 -48.158 1.00 78.81 160 SER A C 1
ATOM 1313 O O . SER A 1 160 ? 23.811 9.198 -48.801 1.00 78.81 160 SER A O 1
ATOM 1315 N N . TRP A 1 161 ? 24.757 9.742 -46.844 1.00 85.19 161 TRP A N 1
ATOM 1316 C CA . TRP A 1 161 ? 23.987 8.773 -46.064 1.00 85.19 161 TRP A CA 1
ATOM 1317 C C . TRP A 1 161 ? 22.545 9.224 -45.837 1.00 85.19 161 TRP A C 1
ATOM 1319 O O . TRP A 1 161 ? 22.290 10.391 -45.525 1.00 85.19 161 TRP A O 1
ATOM 1329 N N . LYS A 1 162 ? 21.612 8.279 -45.958 1.00 84.12 162 LYS A N 1
ATOM 1330 C CA . LYS A 1 162 ? 20.183 8.418 -45.655 1.00 84.12 162 LYS A CA 1
ATOM 1331 C C . LYS A 1 162 ? 19.665 7.152 -44.974 1.00 84.12 162 LYS A C 1
ATOM 1333 O O . LYS A 1 162 ? 20.300 6.105 -45.049 1.00 84.12 162 LYS A O 1
ATOM 1338 N N . CYS A 1 163 ? 18.500 7.240 -44.346 1.00 85.31 163 CYS A N 1
ATOM 1339 C CA . CYS A 1 163 ? 17.782 6.092 -43.796 1.00 85.31 163 CYS A CA 1
ATOM 1340 C C . CYS A 1 163 ? 16.619 5.717 -44.718 1.00 85.31 163 CYS A C 1
ATOM 1342 O O . CYS A 1 163 ? 15.842 6.592 -45.096 1.00 85.31 163 CYS A O 1
ATOM 1344 N N . LYS A 1 164 ? 16.477 4.438 -45.071 1.00 83.25 164 LYS A N 1
ATOM 1345 C CA . LYS A 1 164 ? 15.394 3.928 -45.922 1.00 83.25 164 LYS A CA 1
ATOM 1346 C C . LYS A 1 164 ? 14.437 3.053 -45.119 1.00 83.25 164 LYS A C 1
ATOM 1348 O O . LYS A 1 164 ? 14.872 2.186 -44.367 1.00 83.25 164 LYS A O 1
ATOM 1353 N N . CYS A 1 165 ? 13.141 3.257 -45.335 1.00 83.88 165 CYS A N 1
ATOM 1354 C CA . CYS A 1 165 ? 12.070 2.373 -44.886 1.00 83.88 165 CYS A CA 1
ATOM 1355 C C . CYS A 1 165 ? 11.125 2.105 -46.059 1.00 83.88 165 CYS A C 1
ATOM 1357 O O . CYS A 1 165 ? 10.397 3.004 -46.481 1.00 83.88 165 CYS A O 1
ATOM 1359 N N . GLY A 1 166 ? 11.142 0.889 -46.608 1.00 78.88 166 GLY A N 1
ATOM 1360 C CA . GLY A 1 166 ? 10.349 0.566 -47.799 1.00 78.88 166 GLY A CA 1
ATOM 1361 C C . GLY A 1 166 ? 10.690 1.497 -48.971 1.00 78.88 166 GLY A C 1
ATOM 1362 O O . GLY A 1 166 ? 11.801 1.442 -49.494 1.00 78.88 166 GLY A O 1
ATOM 1363 N N . SER A 1 167 ? 9.756 2.363 -49.373 1.00 74.69 167 SER A N 1
ATOM 1364 C CA . SER A 1 167 ? 9.932 3.379 -50.427 1.00 74.69 167 SER A CA 1
ATOM 1365 C C . SER A 1 167 ? 10.282 4.785 -49.912 1.00 74.69 167 SER A C 1
ATOM 1367 O O . SER A 1 167 ? 10.530 5.681 -50.717 1.00 74.69 167 SER A O 1
ATOM 1369 N N .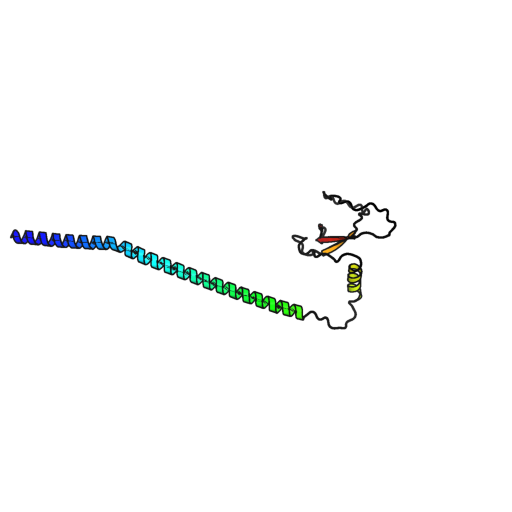 LEU A 1 168 ? 10.318 5.002 -48.594 1.00 78.69 168 LEU A N 1
ATOM 1370 C CA . LEU A 1 168 ? 10.550 6.313 -47.982 1.00 78.69 168 LEU A CA 1
ATOM 1371 C C . LEU A 1 168 ? 12.023 6.500 -47.598 1.00 78.69 168 LEU A C 1
ATOM 1373 O O . LEU A 1 168 ? 12.650 5.589 -47.052 1.00 78.69 168 LEU A O 1
ATOM 1377 N N . ILE A 1 169 ? 12.558 7.701 -47.846 1.00 82.94 169 ILE A N 1
ATOM 1378 C CA . ILE A 1 169 ? 13.941 8.086 -47.529 1.00 82.94 169 ILE A CA 1
ATOM 1379 C C . ILE A 1 169 ? 13.935 9.248 -46.531 1.00 82.94 169 ILE A C 1
ATOM 1381 O O . ILE A 1 169 ? 13.324 10.288 -46.770 1.00 82.94 169 ILE A O 1
ATOM 1385 N N . PHE A 1 170 ? 14.658 9.081 -45.427 1.00 78.62 170 PHE A N 1
ATOM 1386 C CA . PHE A 1 170 ? 14.794 10.042 -44.338 1.00 78.62 170 PHE A CA 1
ATOM 1387 C C . PHE A 1 170 ? 16.242 10.512 -44.200 1.00 78.62 170 PHE A C 1
ATOM 1389 O O . PHE A 1 170 ? 17.192 9.792 -44.517 1.00 78.62 170 PHE A O 1
ATOM 1396 N N . ASN A 1 171 ? 16.419 11.729 -43.690 1.00 76.25 171 ASN A N 1
ATOM 1397 C CA . ASN A 1 171 ? 17.736 12.185 -43.263 1.00 76.25 171 ASN A CA 1
ATOM 1398 C C . ASN A 1 171 ? 18.179 11.396 -42.016 1.00 76.25 171 ASN A C 1
ATOM 1400 O O . ASN A 1 171 ? 17.324 11.083 -41.180 1.00 76.25 171 ASN A O 1
ATOM 1404 N N . PRO A 1 172 ? 19.476 11.051 -41.918 1.00 70.56 172 PRO A N 1
ATOM 1405 C CA . PRO A 1 172 ? 20.005 10.313 -40.778 1.00 70.56 172 PRO A CA 1
ATOM 1406 C C . PRO A 1 172 ? 19.860 11.073 -39.453 1.00 70.56 172 PRO A C 1
ATOM 1408 O O . PRO A 1 172 ? 19.771 12.320 -39.440 1.00 70.56 172 PRO A O 1
#

Secondary structure (DSSP, 8-state):
-HHHHHHHHHHHHHHHHHHHHHHHHHHHHHHHHHHHHHHHHHHHHHHHHHHHHHHHHHHHHHHHHHHHHHHHHHHHHHHTT----S--SS-HHHHHHHHHHHHSSSPPPP-TTTSTT-S-EEEEEEESS-----------------------------EEEEEEETTEEE--

Radius of gyration: 44.91 Å; chains: 1; bounding box: 91×48×122 Å

Foldseek 3Di:
DVVVVVVVVVVVVVVVVVVVVVVVVCVVVVVVVVVVVVVVVVVVVVVVVVVVVVVVVVVVVVVVVVVVVVVVVVVVVVVVPPDDDDDDPDPPVPVVVVVVVPVPDPHFDDCPVVPPDAPDKDKDKDFPDPDDDPDDDDDDDDDDDDDDDDPDPDPDTDIDIWIDGPPDTHRD

Organism: Pisum sativum (NCBI:txid3888)